Protein AF-A0A8T2J102-F1 (afdb_monomer_lite)

Secondary structure (DSSP, 8-state):
--HHHHTSSGGG------------TT--EEE-S-----SSTTSSSEEEEEEEEESSSEEESS--EEEEEEEESS---SS----

InterPro domains:
  IPR028996 Ganglioside GM2 activator [PTHR17357] (26-83)
  IPR036846 GM2-AP, lipid-recognition domain superfamily [G3DSA:2.70.220.10] (30-83)
  IPR036846 GM2-AP, lipid-recognition domain superfamily [SSF63707] (32-82)

pLDDT: mean 78.6, std 18.69, range [46.22, 97.81]

Sequence (83 aa):
MVHLCYLLTFAVLGHIASARVPFTIGEFLSVNGFSWSNCDGESLPGKIKSLSISPDPISIPGPLTASAVLETSVALTSPVTVR

Structure (mmCIF, N/CA/C/O backbone):
data_AF-A0A8T2J102-F1
#
_entry.id   AF-A0A8T2J102-F1
#
loop_
_atom_site.group_PDB
_atom_site.id
_atom_site.type_symbol
_atom_site.label_atom_id
_atom_site.label_alt_id
_atom_site.label_comp_id
_atom_site.label_asym_id
_atom_site.label_entity_id
_atom_site.label_seq_id
_atom_site.pdbx_PDB_ins_code
_atom_site.Cartn_x
_atom_site.Cartn_y
_atom_site.Cartn_z
_atom_site.occupancy
_atom_site.B_iso_or_equiv
_atom_site.auth_seq_id
_atom_site.auth_comp_id
_atom_site.auth_asym_id
_atom_site.auth_atom_id
_atom_site.pdbx_PDB_model_num
ATOM 1 N N . MET A 1 1 ? 41.056 46.651 -33.497 1.00 60.28 1 MET A N 1
ATOM 2 C CA . MET A 1 1 ? 41.156 45.315 -32.866 1.00 60.28 1 MET A CA 1
ATOM 3 C C . MET A 1 1 ? 40.047 45.132 -31.820 1.00 60.28 1 MET A C 1
ATOM 5 O O . MET A 1 1 ? 40.332 44.935 -30.656 1.00 60.28 1 MET A O 1
ATOM 9 N N . VAL A 1 2 ? 38.772 45.270 -32.210 1.00 50.12 2 VAL A N 1
ATOM 10 C CA . VAL A 1 2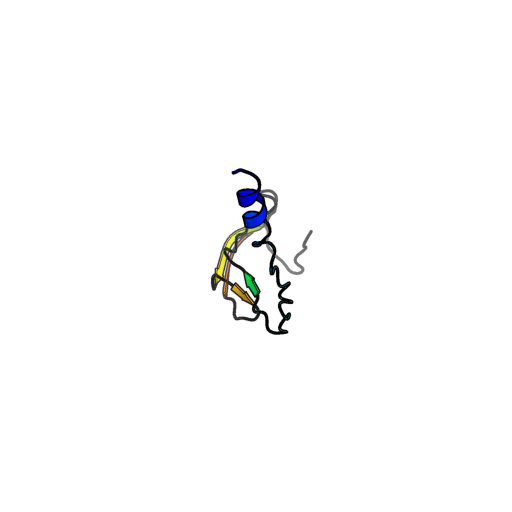 ? 37.614 45.048 -31.304 1.00 50.12 2 VAL A CA 1
ATOM 11 C C . VAL A 1 2 ? 36.424 44.473 -32.087 1.00 50.12 2 VAL A C 1
ATOM 13 O O . VAL A 1 2 ? 35.717 43.605 -31.599 1.00 50.12 2 VAL A O 1
ATOM 16 N N . HIS A 1 3 ? 36.274 44.855 -33.362 1.00 46.69 3 HIS A N 1
ATOM 17 C CA . HIS A 1 3 ? 35.254 44.305 -34.269 1.00 46.69 3 HIS A CA 1
ATOM 18 C C . HIS A 1 3 ? 35.474 42.839 -34.680 1.00 46.69 3 HIS A C 1
ATOM 20 O O . HIS A 1 3 ? 34.509 42.139 -34.961 1.00 46.69 3 HIS A O 1
ATOM 26 N N . LEU A 1 4 ? 36.719 42.347 -34.680 1.00 49.28 4 LEU A N 1
ATOM 27 C CA . LEU A 1 4 ? 37.015 40.963 -35.076 1.00 49.28 4 LEU A CA 1
ATOM 28 C C . LEU A 1 4 ? 36.617 39.938 -33.992 1.00 49.28 4 LEU A C 1
ATOM 30 O O . LEU A 1 4 ? 36.399 38.776 -34.303 1.00 49.28 4 LEU A O 1
ATOM 34 N N . CYS A 1 5 ? 36.469 40.375 -32.733 1.00 48.56 5 CYS A N 1
ATOM 35 C CA . CYS A 1 5 ? 36.050 39.514 -31.620 1.00 48.56 5 CYS A CA 1
ATOM 36 C C . CYS A 1 5 ? 34.532 39.262 -31.621 1.00 48.56 5 CYS A C 1
ATOM 38 O O . CYS A 1 5 ? 34.081 38.186 -31.246 1.00 48.56 5 CYS A O 1
ATOM 40 N N . TYR A 1 6 ? 33.743 40.240 -32.083 1.00 46.34 6 TYR A N 1
ATOM 41 C CA . TYR A 1 6 ? 32.277 40.170 -32.072 1.00 46.34 6 TYR A CA 1
ATOM 42 C C . TYR A 1 6 ? 31.714 39.207 -33.125 1.00 46.34 6 TYR A C 1
ATOM 44 O O . TYR A 1 6 ? 30.623 38.681 -32.964 1.00 46.34 6 TYR A O 1
ATOM 52 N N . LEU A 1 7 ? 32.457 38.935 -34.201 1.00 49.28 7 LEU A N 1
ATOM 53 C CA . LEU A 1 7 ? 32.008 38.016 -35.252 1.00 49.28 7 LEU A CA 1
ATOM 54 C C . LEU A 1 7 ? 32.256 36.539 -34.907 1.00 49.28 7 LEU A C 1
ATOM 56 O O . LEU A 1 7 ? 31.591 35.670 -35.463 1.00 49.28 7 LEU A O 1
ATOM 60 N N . LEU A 1 8 ? 33.151 36.241 -33.957 1.00 49.84 8 LEU A N 1
ATOM 61 C CA . LEU A 1 8 ? 33.414 34.868 -33.506 1.00 49.84 8 LEU A CA 1
ATOM 62 C C . LEU A 1 8 ? 32.367 34.348 -32.507 1.00 49.84 8 LEU A C 1
ATOM 64 O O . LEU A 1 8 ? 32.306 33.144 -32.273 1.00 49.84 8 LEU A O 1
ATOM 68 N N . THR A 1 9 ? 31.511 35.212 -31.953 1.00 49.81 9 THR A N 1
ATOM 69 C CA . THR A 1 9 ? 30.448 34.798 -31.022 1.00 49.81 9 THR A CA 1
ATOM 70 C C . THR A 1 9 ? 29.156 34.365 -31.721 1.00 49.81 9 THR A C 1
ATOM 72 O O . THR A 1 9 ? 28.396 33.594 -31.143 1.00 49.81 9 THR A O 1
ATOM 75 N N . PHE A 1 10 ? 28.904 34.773 -32.972 1.00 48.59 10 PHE A N 1
ATOM 76 C CA . PHE A 1 10 ? 27.676 34.388 -33.694 1.00 48.59 10 PHE A CA 1
ATOM 77 C C . PHE A 1 10 ? 27.742 33.020 -34.381 1.00 48.59 10 PHE A C 1
ATOM 79 O O . PHE A 1 10 ? 26.706 32.485 -34.767 1.00 48.59 10 PHE A O 1
ATOM 86 N N . ALA A 1 11 ? 28.923 32.409 -34.498 1.00 47.94 11 ALA A N 1
ATOM 87 C CA . ALA A 1 11 ? 29.058 31.076 -35.091 1.00 47.94 11 ALA A CA 1
ATOM 88 C C . ALA A 1 11 ? 28.661 29.927 -34.136 1.00 47.94 11 ALA A C 1
ATOM 90 O O . ALA A 1 11 ? 28.642 28.773 -34.553 1.00 47.94 11 ALA A O 1
ATOM 91 N N . VAL A 1 12 ? 28.299 30.226 -32.880 1.00 52.28 12 VAL A N 1
ATOM 92 C CA . VAL A 1 12 ? 27.789 29.248 -31.894 1.00 52.28 12 VAL A CA 1
ATOM 93 C C . VAL A 1 12 ? 26.274 29.426 -31.678 1.00 52.28 12 VAL A C 1
ATOM 95 O O . VAL A 1 12 ? 25.745 29.242 -30.592 1.00 52.28 12 VAL A O 1
ATOM 98 N N . LEU A 1 13 ? 25.532 29.799 -32.722 1.00 54.00 13 LEU A N 1
ATOM 99 C CA . LEU A 1 13 ? 24.071 29.623 -32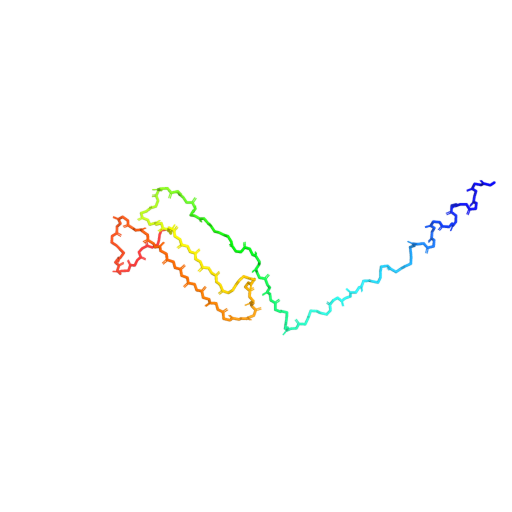.772 1.00 54.00 13 LEU A CA 1
ATOM 100 C C . LEU A 1 13 ? 23.680 28.769 -33.986 1.00 54.00 13 LEU A C 1
ATOM 102 O O . LEU A 1 13 ? 22.787 29.096 -34.760 1.00 54.00 13 LEU A O 1
ATOM 106 N N . GLY A 1 14 ? 24.376 27.651 -34.168 1.00 52.97 14 GLY A N 1
ATOM 107 C CA . GLY A 1 14 ? 24.000 26.612 -35.117 1.00 52.97 14 GLY A CA 1
ATOM 108 C C . GLY A 1 14 ? 23.662 25.335 -34.364 1.00 52.97 14 GLY A C 1
ATOM 109 O O . GLY A 1 14 ? 24.545 24.745 -33.756 1.00 52.97 14 GLY A O 1
ATOM 110 N N . HIS A 1 15 ? 22.404 24.900 -34.465 1.00 46.22 15 HIS A N 1
ATOM 111 C CA . HIS A 1 15 ? 21.880 23.591 -34.048 1.00 46.22 15 HIS A CA 1
ATOM 112 C C . HIS A 1 15 ? 21.421 23.447 -32.588 1.00 46.22 15 HIS A C 1
ATOM 114 O O . HIS A 1 15 ? 21.913 22.603 -31.847 1.00 46.22 15 HIS A O 1
ATOM 120 N N . ILE A 1 16 ? 20.317 24.112 -32.229 1.00 53.75 16 ILE A N 1
ATOM 121 C CA . ILE A 1 16 ? 19.299 23.384 -31.456 1.00 53.75 16 ILE A CA 1
ATOM 122 C C . ILE A 1 16 ? 18.468 22.625 -32.487 1.00 53.75 16 ILE A C 1
ATOM 124 O O . ILE A 1 16 ? 17.444 23.102 -32.975 1.00 53.75 16 ILE A O 1
ATOM 128 N N . ALA A 1 17 ? 18.961 21.455 -32.893 1.00 54.19 17 ALA A N 1
ATOM 129 C CA . ALA A 1 17 ? 18.085 20.477 -33.508 1.00 54.19 17 ALA A CA 1
ATOM 130 C C . ALA A 1 17 ? 17.039 20.135 -32.443 1.00 54.19 17 ALA A C 1
ATOM 132 O O . ALA A 1 17 ? 17.361 19.535 -31.419 1.00 54.19 17 ALA A O 1
ATOM 133 N N . SER A 1 18 ? 15.800 20.581 -32.650 1.00 58.25 18 SER A N 1
ATOM 134 C CA . SER A 1 18 ? 14.658 20.056 -31.915 1.00 58.25 18 SER A CA 1
ATOM 135 C C . SER A 1 18 ? 14.571 18.577 -32.271 1.00 58.25 18 SER A C 1
ATOM 137 O O . SER A 1 18 ? 14.009 18.193 -33.299 1.00 58.25 18 SER A O 1
ATOM 139 N N . ALA A 1 19 ? 15.225 17.743 -31.465 1.00 58.28 19 ALA A N 1
ATOM 140 C CA . ALA A 1 19 ? 15.008 16.318 -31.499 1.00 58.28 19 ALA A CA 1
ATOM 141 C C . ALA A 1 19 ? 13.544 16.128 -31.109 1.00 58.28 19 ALA A C 1
ATOM 143 O O . ALA A 1 19 ? 13.169 16.275 -29.946 1.00 58.28 19 ALA A O 1
ATOM 144 N N . ARG A 1 20 ? 12.690 15.851 -32.098 1.00 60.38 20 ARG A N 1
ATOM 145 C CA . ARG A 1 20 ? 11.417 15.195 -31.822 1.00 60.38 20 ARG A CA 1
ATOM 146 C C . ARG A 1 20 ? 11.802 13.862 -31.204 1.00 60.38 20 ARG A C 1
ATOM 148 O O . ARG A 1 20 ? 12.216 12.969 -31.934 1.00 60.38 20 ARG A O 1
ATOM 155 N N . VAL A 1 21 ? 11.753 13.768 -29.878 1.00 60.47 21 VAL A N 1
ATOM 156 C CA . VAL A 1 21 ? 11.853 12.485 -29.191 1.00 60.47 21 VAL A CA 1
ATOM 157 C C . VAL A 1 21 ? 10.621 11.711 -29.650 1.00 60.47 21 VAL A C 1
ATOM 159 O O . VAL A 1 21 ? 9.503 12.154 -29.372 1.00 60.47 21 VAL A O 1
ATOM 162 N N . PRO A 1 22 ? 10.770 10.642 -30.448 1.00 59.75 22 PRO A N 1
ATOM 163 C CA . PRO A 1 22 ? 9.629 9.813 -30.775 1.00 59.75 22 PRO A CA 1
ATOM 164 C C . PRO A 1 22 ? 9.113 9.240 -29.454 1.00 59.75 22 PRO A C 1
ATOM 166 O O . PRO A 1 22 ? 9.846 8.536 -28.765 1.00 59.75 22 PRO A O 1
ATOM 169 N N . PHE A 1 23 ? 7.875 9.576 -29.088 1.00 55.41 23 PHE A N 1
ATOM 170 C CA . PHE A 1 23 ? 7.167 8.907 -28.002 1.00 55.41 23 PHE A CA 1
ATOM 171 C C . PHE A 1 23 ? 6.964 7.455 -28.441 1.00 55.41 23 PHE A C 1
ATOM 173 O O . PHE A 1 23 ? 6.080 7.142 -29.243 1.00 55.41 23 PHE A O 1
ATOM 180 N N . THR A 1 24 ? 7.876 6.580 -28.027 1.00 58.19 24 THR A N 1
ATOM 181 C CA . THR A 1 24 ? 7.761 5.147 -28.251 1.00 58.19 24 THR A CA 1
ATOM 182 C C . THR A 1 24 ? 6.647 4.636 -27.344 1.00 58.19 24 THR A C 1
ATOM 184 O O . THR A 1 24 ? 6.618 4.917 -26.151 1.00 58.19 24 THR A O 1
ATOM 187 N N . ILE A 1 25 ? 5.713 3.863 -27.903 1.00 58.69 25 ILE A N 1
ATOM 188 C CA . ILE A 1 25 ? 4.584 3.229 -27.192 1.00 58.69 25 ILE A CA 1
ATOM 189 C C . ILE A 1 25 ? 5.093 2.037 -26.341 1.00 58.69 25 ILE A C 1
ATOM 191 O O . ILE A 1 25 ? 4.571 0.928 -26.383 1.00 58.69 25 ILE A O 1
ATOM 195 N N . GLY A 1 26 ? 6.188 2.255 -25.617 1.00 56.19 26 GLY A N 1
ATOM 196 C CA . GLY A 1 26 ? 6.927 1.296 -24.801 1.00 56.19 26 GLY A CA 1
ATOM 197 C C . GLY A 1 26 ? 7.847 2.004 -23.804 1.00 56.19 26 GLY A C 1
ATOM 198 O O . GLY A 1 26 ? 8.872 1.451 -23.413 1.00 56.19 26 GLY A O 1
ATOM 199 N N . GLU A 1 27 ? 7.524 3.249 -23.446 1.00 59.09 27 GLU A N 1
ATOM 200 C CA . GLU A 1 27 ? 8.242 3.998 -22.424 1.00 59.09 27 GLU A CA 1
ATOM 201 C C . GLU A 1 27 ? 7.972 3.350 -21.061 1.00 59.09 27 GLU A C 1
ATOM 203 O O . GLU A 1 27 ? 6.865 3.409 -20.525 1.00 59.09 27 GLU A O 1
ATOM 208 N N . PHE A 1 28 ? 8.987 2.671 -20.530 1.00 76.75 28 PHE A N 1
ATOM 209 C CA . PHE A 1 28 ? 8.978 2.197 -19.154 1.00 76.75 28 PHE A CA 1
ATOM 210 C C . PHE A 1 28 ? 9.035 3.417 -18.236 1.00 76.75 28 PHE A C 1
ATOM 212 O O . PHE A 1 28 ? 10.030 4.145 -18.231 1.00 76.75 28 PHE A O 1
ATOM 219 N N . LEU A 1 29 ? 7.976 3.645 -17.458 1.00 89.62 29 LEU A N 1
ATOM 220 C CA . LEU A 1 29 ? 7.984 4.687 -16.437 1.00 89.62 29 LEU A CA 1
ATOM 221 C C . LEU A 1 29 ? 8.775 4.178 -15.233 1.00 89.62 29 LEU A C 1
ATOM 223 O O . LEU A 1 29 ? 8.547 3.066 -14.756 1.00 89.62 29 LEU A O 1
ATOM 227 N N . SER A 1 30 ? 9.689 5.008 -14.742 1.00 92.19 30 SER A N 1
ATOM 228 C CA . SER A 1 30 ? 10.487 4.739 -13.549 1.00 92.19 30 SER A CA 1
ATOM 229 C C . SER A 1 30 ? 10.058 5.693 -12.441 1.00 92.19 30 SER A C 1
ATOM 231 O O . SER A 1 30 ? 10.184 6.909 -12.597 1.00 92.19 30 SER A O 1
ATOM 233 N N . VAL A 1 31 ? 9.548 5.163 -11.330 1.00 93.44 31 VAL A N 1
ATOM 234 C CA . VAL A 1 31 ? 9.260 5.954 -10.125 1.00 93.44 31 VAL A CA 1
ATOM 235 C C . VAL A 1 31 ? 10.385 5.726 -9.129 1.00 93.44 31 VAL A C 1
ATOM 237 O O . VAL A 1 31 ? 10.577 4.613 -8.645 1.00 93.44 31 VAL A O 1
ATOM 240 N N . ASN A 1 32 ? 11.128 6.788 -8.832 1.00 94.12 32 ASN A N 1
ATOM 241 C CA . ASN A 1 32 ? 12.310 6.729 -7.980 1.00 94.12 32 ASN A CA 1
ATOM 242 C C . ASN A 1 32 ? 12.000 7.324 -6.608 1.00 94.12 32 ASN A C 1
ATOM 244 O O . ASN A 1 32 ? 11.313 8.347 -6.526 1.00 94.12 32 ASN A O 1
ATOM 248 N N . GLY A 1 33 ? 12.564 6.741 -5.550 1.00 93.44 33 GLY A N 1
ATOM 249 C CA . GLY A 1 33 ? 12.530 7.348 -4.219 1.00 93.44 33 GLY A CA 1
ATOM 250 C C . GLY A 1 33 ? 11.115 7.462 -3.658 1.00 93.44 33 GLY A C 1
ATOM 251 O O . GLY A 1 33 ? 10.744 8.505 -3.116 1.00 93.44 33 GLY A O 1
ATOM 252 N N . PHE A 1 34 ? 10.318 6.400 -3.822 1.00 94.50 34 PHE A N 1
ATOM 253 C CA . PHE A 1 34 ? 8.964 6.336 -3.280 1.00 94.50 34 PHE A CA 1
ATOM 254 C C . PHE A 1 34 ? 8.967 6.699 -1.791 1.00 94.50 34 PHE A C 1
ATOM 256 O O . PHE A 1 34 ? 9.651 6.078 -0.976 1.00 94.50 34 PHE A O 1
ATOM 263 N N . SER A 1 35 ? 8.175 7.710 -1.446 1.00 95.12 35 SER A N 1
ATOM 264 C CA . SER A 1 35 ? 8.030 8.212 -0.088 1.00 95.12 35 SER A CA 1
ATOM 265 C C . SER A 1 35 ? 6.566 8.516 0.185 1.00 95.12 35 SER A C 1
ATOM 267 O O . SER A 1 35 ? 5.814 8.892 -0.716 1.00 95.12 35 SER A O 1
ATOM 269 N N . TRP A 1 36 ? 6.154 8.320 1.431 1.00 95.19 36 TRP A N 1
ATOM 270 C CA . TRP A 1 36 ? 4.770 8.450 1.858 1.00 95.19 36 TRP A CA 1
ATOM 271 C C . TRP A 1 36 ? 4.707 8.876 3.328 1.00 95.19 36 TRP A C 1
ATOM 273 O O . TRP A 1 36 ? 5.654 8.691 4.096 1.00 95.19 36 TRP A O 1
ATOM 283 N N . SER A 1 37 ? 3.568 9.433 3.726 1.00 93.88 37 SER A N 1
ATOM 284 C CA . SER A 1 37 ? 3.252 9.780 5.110 1.00 93.88 37 SER A CA 1
ATOM 285 C C . SER A 1 37 ? 1.736 9.759 5.325 1.00 93.88 37 SER A C 1
ATOM 287 O O . SER A 1 37 ? 0.960 9.791 4.371 1.00 93.88 37 SER A O 1
ATOM 289 N N . ASN A 1 38 ? 1.296 9.673 6.584 1.00 91.62 38 ASN A N 1
ATOM 290 C CA . ASN A 1 38 ? -0.126 9.791 6.922 1.00 91.62 38 ASN A CA 1
ATOM 291 C C . ASN A 1 38 ? -0.578 11.263 6.802 1.00 91.62 38 ASN A C 1
ATOM 293 O O . ASN A 1 38 ? 0.146 12.150 7.253 1.00 91.62 38 ASN A O 1
ATOM 297 N N . CYS A 1 39 ? -1.772 11.517 6.250 1.00 86.88 39 CYS A N 1
ATOM 298 C CA . CYS A 1 39 ? -2.291 12.874 6.013 1.00 86.88 39 CYS A CA 1
ATOM 299 C C . CYS A 1 39 ? -2.619 13.644 7.307 1.00 86.88 39 CYS A C 1
ATOM 301 O O . CYS A 1 39 ? -2.180 14.779 7.463 1.00 86.88 39 CYS A O 1
ATOM 303 N N . ASP A 1 40 ? -3.336 13.016 8.249 1.00 79.19 40 ASP A N 1
ATOM 304 C CA . ASP A 1 40 ? -4.009 13.733 9.350 1.00 79.19 40 ASP A CA 1
ATOM 305 C C . ASP A 1 40 ? -3.489 13.385 10.761 1.00 79.19 40 ASP A C 1
ATOM 307 O O . ASP A 1 40 ? -4.217 13.466 11.760 1.00 79.19 40 ASP A O 1
ATOM 311 N N . GLY A 1 41 ? -2.218 12.983 10.868 1.00 73.88 41 GLY A N 1
ATOM 312 C CA . GLY A 1 41 ? -1.557 12.722 12.151 1.00 73.88 41 GLY A CA 1
ATOM 313 C C . GLY A 1 41 ? -2.300 11.693 13.014 1.00 73.88 41 GLY A C 1
ATOM 314 O O . GLY A 1 41 ? -2.465 10.543 12.612 1.00 73.88 41 GLY A O 1
ATOM 315 N N . GLU A 1 42 ? -2.711 12.086 14.226 1.00 72.31 42 GLU A N 1
ATOM 316 C CA . GLU A 1 42 ? -3.423 11.252 15.222 1.00 72.31 42 GLU A CA 1
ATOM 317 C C . GLU A 1 42 ? -4.959 11.326 15.143 1.00 72.31 42 GLU A C 1
ATOM 319 O O . GLU A 1 42 ? -5.638 10.700 15.951 1.00 72.31 42 GLU A O 1
ATOM 324 N N . SER A 1 43 ? -5.527 12.099 14.214 1.00 82.00 43 SER A N 1
ATOM 325 C CA . SER A 1 43 ? -6.973 12.381 14.218 1.00 82.00 43 SER A CA 1
ATOM 326 C C . SER A 1 43 ? -7.839 11.253 13.643 1.00 82.00 43 SER A C 1
ATOM 328 O O . SER A 1 43 ? -9.023 11.156 13.971 1.00 82.00 43 SER A O 1
ATOM 330 N N . LEU A 1 44 ? -7.259 10.382 12.812 1.00 86.12 44 LEU A N 1
ATOM 331 C CA . LEU A 1 44 ? -7.952 9.240 12.223 1.00 86.12 44 LEU A CA 1
ATOM 332 C C . LEU A 1 44 ? -7.806 7.989 13.100 1.00 86.12 44 LEU A C 1
ATOM 334 O O . LEU A 1 44 ? -6.747 7.759 13.687 1.00 86.12 44 LEU A O 1
ATOM 338 N N . PRO A 1 45 ? -8.832 7.120 13.145 1.00 89.31 45 PRO A N 1
ATOM 339 C CA . PRO A 1 45 ? -8.806 5.906 13.958 1.00 89.31 45 PRO A CA 1
ATOM 340 C C . PRO A 1 45 ? -7.891 4.811 13.385 1.00 89.31 45 PRO A C 1
ATOM 342 O O . PRO A 1 45 ? -7.788 3.737 13.971 1.00 89.31 45 PRO A O 1
ATOM 345 N N . GLY A 1 46 ? -7.254 5.045 12.235 1.00 90.31 46 GLY A N 1
ATOM 346 C CA . GLY A 1 46 ? -6.359 4.106 11.572 1.00 90.31 46 GLY A CA 1
ATOM 347 C C . GLY A 1 46 ? -5.103 4.796 11.056 1.00 90.31 46 GLY A C 1
ATOM 348 O O . GLY A 1 46 ? -5.163 5.926 10.573 1.00 90.31 46 GLY A O 1
ATOM 349 N N . LYS A 1 47 ? -3.967 4.106 11.163 1.00 91.50 47 LYS A N 1
ATOM 350 C CA . LYS A 1 47 ? -2.638 4.593 10.783 1.00 91.50 47 LYS A CA 1
ATOM 351 C C . LYS A 1 47 ? -1.852 3.506 10.082 1.00 91.50 47 LYS A C 1
ATOM 353 O O . LYS A 1 47 ? -1.852 2.353 10.514 1.00 91.50 47 LYS A O 1
ATOM 358 N N . ILE A 1 48 ? -1.084 3.899 9.077 1.00 94.44 48 ILE A N 1
ATOM 359 C CA . ILE A 1 48 ? -0.018 3.050 8.554 1.00 94.44 48 ILE A CA 1
ATOM 360 C C . ILE A 1 48 ? 1.234 3.346 9.388 1.00 94.44 48 ILE A C 1
ATOM 362 O O . ILE A 1 48 ? 1.653 4.501 9.504 1.00 94.44 48 ILE A O 1
ATOM 366 N N . LYS A 1 49 ? 1.805 2.314 10.012 1.00 95.12 49 LYS A N 1
ATOM 367 C CA . LYS A 1 49 ? 3.046 2.399 10.802 1.00 95.12 49 LYS A CA 1
ATOM 368 C C . LYS A 1 49 ? 4.274 2.196 9.931 1.00 95.12 49 LYS A C 1
ATOM 370 O O . LYS A 1 49 ? 5.285 2.861 10.123 1.00 95.12 49 LYS A O 1
ATOM 375 N N . SER A 1 50 ? 4.176 1.288 8.967 1.00 96.69 50 SER A N 1
ATOM 376 C CA . SER A 1 50 ? 5.194 1.086 7.945 1.00 96.69 50 SER A CA 1
ATOM 377 C C . SER A 1 50 ? 4.541 0.661 6.635 1.00 96.69 50 SER A C 1
ATOM 379 O O . SER A 1 50 ? 3.538 -0.048 6.628 1.00 96.69 50 SER A O 1
ATOM 381 N N . LEU A 1 51 ? 5.115 1.113 5.526 1.00 97.38 51 LEU A N 1
ATOM 382 C CA . LEU A 1 51 ? 4.789 0.673 4.177 1.00 97.38 51 LEU A CA 1
ATOM 383 C C . LEU A 1 51 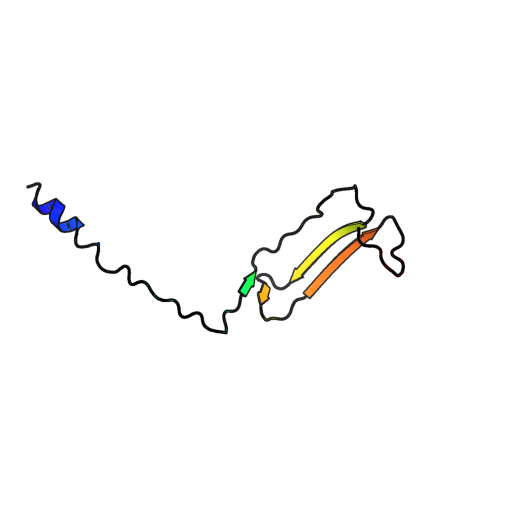? 6.100 0.654 3.396 1.00 97.38 51 LEU A C 1
ATOM 385 O O . LEU A 1 51 ? 6.850 1.632 3.406 1.00 97.38 51 LEU A O 1
ATOM 389 N N . SER A 1 52 ? 6.379 -0.483 2.772 1.00 96.31 52 SER A N 1
ATOM 390 C CA . SER A 1 52 ? 7.562 -0.728 1.956 1.00 96.31 52 SER A CA 1
ATOM 391 C C . SER A 1 52 ? 7.118 -1.189 0.577 1.00 96.31 52 SER A C 1
ATOM 393 O O . SER A 1 52 ? 6.267 -2.074 0.464 1.00 96.31 52 SER A O 1
ATOM 395 N N . ILE A 1 53 ? 7.701 -0.572 -0.448 1.00 97.19 53 ILE A N 1
ATOM 396 C CA . ILE A 1 53 ? 7.490 -0.899 -1.854 1.00 97.19 53 ILE A CA 1
ATOM 397 C C . ILE A 1 53 ? 8.844 -1.266 -2.465 1.00 97.19 53 ILE A C 1
ATOM 399 O O . ILE A 1 53 ? 9.844 -0.604 -2.193 1.00 97.19 53 ILE A O 1
ATOM 403 N N . SER A 1 54 ? 8.875 -2.328 -3.267 1.00 96.75 54 SER A N 1
ATOM 404 C CA . SER A 1 54 ? 10.067 -2.812 -3.970 1.00 96.75 54 SER A CA 1
ATOM 405 C C . SER A 1 54 ? 9.684 -3.324 -5.367 1.00 96.75 54 SER A C 1
ATOM 407 O O . SER A 1 54 ? 8.598 -3.899 -5.508 1.00 96.75 54 SER A O 1
ATOM 409 N N . PRO A 1 55 ? 10.538 -3.167 -6.395 1.00 95.44 55 PRO A N 1
ATOM 410 C CA . PRO A 1 55 ? 11.888 -2.586 -6.357 1.00 95.44 55 PRO A CA 1
ATOM 411 C C . PRO A 1 55 ? 11.898 -1.049 -6.334 1.00 95.44 55 PRO A C 1
ATOM 413 O O . PRO A 1 55 ? 10.916 -0.420 -6.708 1.00 95.44 55 PRO A O 1
ATOM 416 N N . ASP A 1 56 ? 13.021 -0.458 -5.917 1.00 93.69 56 ASP A N 1
ATOM 417 C CA . ASP A 1 56 ? 13.348 0.957 -6.141 1.00 93.69 56 ASP A CA 1
ATOM 418 C C . ASP A 1 56 ? 14.548 1.019 -7.110 1.00 93.69 56 ASP A C 1
ATOM 420 O O . ASP A 1 56 ? 15.601 0.454 -6.795 1.00 93.69 56 ASP A O 1
ATO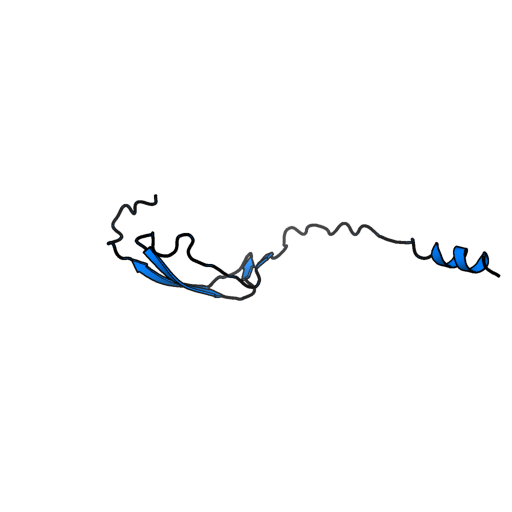M 424 N N . PRO A 1 57 ? 14.406 1.628 -8.300 1.00 93.25 57 PRO A N 1
ATOM 425 C CA . PRO A 1 57 ? 13.211 2.308 -8.789 1.00 93.25 57 PRO A CA 1
ATOM 426 C C . PRO A 1 57 ? 12.095 1.357 -9.250 1.00 93.25 57 PRO A C 1
ATOM 428 O O . PRO A 1 57 ? 12.341 0.262 -9.762 1.00 93.25 57 PRO A O 1
ATOM 431 N N . ILE A 1 58 ? 10.848 1.802 -9.103 1.00 94.94 58 ILE A N 1
ATOM 432 C CA . ILE A 1 58 ? 9.656 1.068 -9.538 1.00 94.94 58 ILE A CA 1
ATOM 433 C C . ILE A 1 58 ? 9.532 1.187 -11.055 1.00 94.94 58 ILE A C 1
ATOM 435 O O . ILE A 1 58 ? 9.405 2.291 -11.580 1.00 94.94 58 ILE A O 1
ATOM 439 N N . SER A 1 59 ? 9.510 0.052 -11.752 1.00 92.88 59 SER A N 1
ATOM 440 C CA . SER A 1 59 ? 9.297 -0.004 -13.203 1.00 92.88 59 SER A CA 1
ATOM 441 C C . SER A 1 59 ? 7.826 -0.239 -13.538 1.00 92.88 59 SER A C 1
ATOM 443 O O . SER A 1 59 ? 7.212 -1.171 -13.016 1.00 92.88 59 SER A O 1
ATOM 445 N N . ILE A 1 60 ? 7.267 0.571 -14.438 1.00 92.12 60 ILE A N 1
ATOM 446 C CA . ILE A 1 60 ? 5.902 0.417 -14.948 1.00 92.12 60 ILE A CA 1
ATOM 447 C C . ILE A 1 60 ? 5.951 0.295 -16.480 1.00 92.12 60 ILE A C 1
ATOM 449 O O . ILE A 1 60 ? 6.429 1.217 -17.141 1.00 92.12 60 ILE A O 1
ATOM 453 N N . PRO A 1 61 ? 5.423 -0.799 -17.058 1.00 92.12 61 PRO A N 1
ATOM 454 C CA . PRO A 1 61 ? 4.857 -1.962 -16.372 1.00 92.12 61 PRO A CA 1
ATOM 455 C C . PRO A 1 61 ? 5.944 -2.823 -15.703 1.00 92.12 61 PRO A C 1
ATOM 457 O O . PRO A 1 61 ? 7.087 -2.865 -16.153 1.00 92.12 61 PRO A O 1
ATOM 460 N N . GLY A 1 62 ? 5.580 -3.547 -14.646 1.00 91.31 62 GLY A N 1
ATOM 461 C CA . GLY A 1 62 ? 6.505 -4.426 -13.934 1.00 91.31 62 GLY A CA 1
ATOM 462 C C . GLY A 1 62 ? 5.902 -5.007 -12.653 1.00 91.31 62 GLY A C 1
ATOM 463 O O . GLY A 1 62 ? 4.859 -4.535 -12.193 1.00 91.31 62 GLY A O 1
ATOM 464 N N . PRO A 1 63 ? 6.515 -6.060 -12.087 1.00 94.31 63 PRO A N 1
ATOM 465 C CA . PRO A 1 63 ? 6.098 -6.608 -10.805 1.00 94.31 63 PRO A CA 1
ATOM 466 C C . PRO A 1 63 ? 6.409 -5.633 -9.665 1.00 94.31 63 PRO A C 1
ATOM 468 O O . PRO A 1 63 ? 7.422 -4.934 -9.681 1.00 94.31 63 PRO A O 1
ATOM 471 N N . LEU A 1 64 ? 5.551 -5.647 -8.645 1.00 95.94 64 LEU A N 1
ATOM 472 C CA . LEU A 1 64 ? 5.696 -4.848 -7.435 1.00 95.94 64 LEU A CA 1
ATOM 473 C C . LEU A 1 64 ? 5.461 -5.712 -6.200 1.00 95.94 64 LEU A C 1
ATOM 475 O O . LEU A 1 64 ? 4.512 -6.494 -6.150 1.00 95.94 64 LEU A O 1
ATOM 479 N N . THR A 1 65 ? 6.311 -5.535 -5.192 1.00 97.56 65 THR A N 1
ATOM 480 C CA . THR A 1 65 ? 6.113 -6.077 -3.846 1.00 97.56 65 THR A CA 1
ATOM 481 C C . THR A 1 65 ? 5.715 -4.942 -2.919 1.00 97.56 65 THR A C 1
ATOM 483 O O . THR A 1 65 ? 6.433 -3.947 -2.826 1.00 97.56 65 THR A O 1
ATOM 486 N N . ALA A 1 66 ? 4.594 -5.108 -2.220 1.00 97.00 66 ALA A N 1
ATOM 487 C CA . ALA A 1 66 ? 4.114 -4.168 -1.221 1.00 97.00 66 ALA A CA 1
ATOM 488 C C . ALA A 1 66 ? 3.908 -4.877 0.120 1.00 97.00 66 ALA A C 1
ATOM 490 O O . ALA A 1 66 ? 3.259 -5.922 0.182 1.00 97.00 66 ALA A O 1
ATOM 491 N N . SER A 1 67 ? 4.428 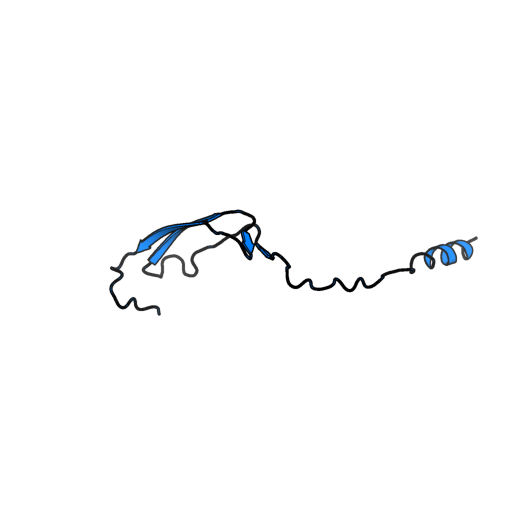-4.276 1.185 1.00 97.81 67 SER A N 1
ATOM 492 C CA . SER A 1 67 ? 4.275 -4.750 2.562 1.00 97.81 67 SER A CA 1
ATOM 493 C C . SER A 1 67 ? 3.865 -3.589 3.449 1.00 97.81 67 SER A C 1
ATOM 495 O O . SER A 1 67 ? 4.460 -2.517 3.353 1.00 97.81 67 SER A O 1
ATOM 497 N N . ALA A 1 68 ? 2.889 -3.798 4.331 1.00 97.19 68 ALA A N 1
ATOM 498 C CA . ALA A 1 68 ? 2.394 -2.755 5.221 1.00 97.19 68 ALA A CA 1
ATOM 499 C C . ALA A 1 68 ? 2.120 -3.283 6.634 1.00 97.19 68 ALA A C 1
ATOM 501 O O . ALA A 1 68 ? 1.670 -4.415 6.810 1.00 97.19 68 ALA A O 1
ATOM 502 N N . VAL A 1 69 ? 2.350 -2.430 7.631 1.00 97.31 69 VAL A N 1
ATOM 503 C CA . VAL A 1 69 ? 1.899 -2.615 9.014 1.00 97.31 69 VAL A CA 1
ATOM 504 C C . VAL A 1 69 ? 0.914 -1.503 9.335 1.00 97.31 69 VAL A C 1
ATOM 506 O O . VAL A 1 69 ? 1.233 -0.319 9.204 1.00 97.31 69 VAL A O 1
ATOM 509 N N . LEU A 1 70 ? -0.284 -1.895 9.755 1.00 93.75 70 LEU A N 1
ATOM 510 C CA . LEU A 1 70 ? -1.383 -0.991 10.060 1.00 93.75 70 LEU A CA 1
ATOM 511 C C . LEU A 1 70 ? -1.767 -1.111 11.534 1.00 93.75 70 LEU A C 1
ATOM 513 O O . LEU A 1 70 ? -1.695 -2.187 12.123 1.00 93.75 70 LEU A O 1
ATOM 517 N N . GLU A 1 71 ? -2.204 0.000 12.109 1.00 92.81 71 GLU A N 1
ATOM 518 C CA . GLU A 1 71 ? -2.765 0.076 13.453 1.00 92.81 71 GLU A CA 1
ATOM 519 C C . GLU A 1 71 ? -4.133 0.749 13.378 1.00 92.81 71 GLU A C 1
ATOM 521 O O . GLU A 1 71 ? -4.278 1.783 12.725 1.00 92.81 71 GLU A O 1
ATOM 526 N N . THR A 1 72 ? -5.133 0.176 14.048 1.00 92.75 72 THR A N 1
ATOM 527 C CA . THR A 1 72 ? -6.489 0.730 14.111 1.00 92.75 72 THR A CA 1
ATOM 528 C C . THR A 1 72 ? -7.016 0.701 15.540 1.00 92.75 72 THR A C 1
ATOM 530 O O . THR A 1 72 ? -6.911 -0.32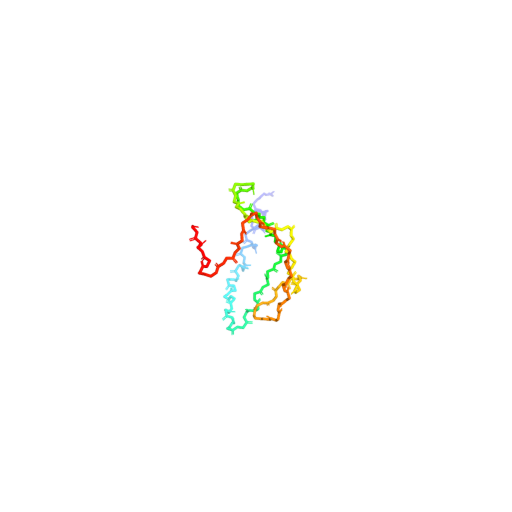1 16.214 1.00 92.75 72 THR A O 1
ATOM 533 N N . SER A 1 73 ? -7.629 1.794 15.990 1.00 91.69 73 SER A N 1
ATOM 534 C CA . SER A 1 73 ? -8.276 1.900 17.306 1.00 91.69 73 SER A CA 1
ATOM 535 C C . SER A 1 73 ? -9.731 1.420 17.312 1.00 91.69 73 SER A C 1
ATOM 537 O O . SER A 1 73 ? -10.319 1.237 18.376 1.00 91.69 73 SER A O 1
ATOM 539 N N . VAL A 1 74 ? -10.312 1.196 16.132 1.00 90.75 74 VAL A N 1
ATOM 540 C CA . VAL A 1 74 ? -11.667 0.665 15.946 1.00 90.75 74 VAL A CA 1
ATOM 541 C C . VAL A 1 74 ? -11.621 -0.602 15.102 1.00 90.75 74 VAL A C 1
ATOM 543 O O . VAL A 1 74 ? -10.736 -0.772 14.265 1.00 90.75 74 VAL A O 1
ATOM 546 N N . ALA A 1 75 ? -12.591 -1.491 15.303 1.00 91.62 75 ALA A N 1
ATOM 547 C CA . ALA A 1 75 ? -12.717 -2.688 14.485 1.00 91.62 75 ALA A CA 1
ATOM 548 C C . ALA A 1 75 ? -13.141 -2.320 13.054 1.00 91.62 75 ALA A C 1
ATOM 550 O O . ALA A 1 75 ? -14.187 -1.702 12.844 1.00 91.62 75 ALA A O 1
ATOM 551 N N . LEU A 1 76 ? -12.352 -2.744 12.065 1.00 91.31 76 LEU A N 1
ATOM 552 C CA . LEU A 1 76 ? -12.736 -2.672 10.658 1.00 91.31 76 LEU A CA 1
ATOM 553 C C . LEU A 1 76 ? -13.705 -3.820 10.356 1.00 91.31 76 LEU A C 1
ATOM 555 O O . LEU A 1 76 ? -13.310 -4.983 10.305 1.00 91.31 76 LEU A O 1
ATOM 559 N N . THR A 1 77 ? -14.984 -3.492 10.192 1.00 91.88 77 THR A N 1
ATOM 560 C CA . THR A 1 77 ? -16.053 -4.454 9.885 1.00 91.88 77 THR A CA 1
ATOM 561 C C . THR A 1 77 ? -16.657 -4.165 8.517 1.00 91.88 77 THR A C 1
ATOM 563 O O . THR A 1 77 ? -16.497 -3.070 7.984 1.00 91.88 77 THR A O 1
ATOM 566 N N . SER A 1 78 ? -17.310 -5.164 7.918 1.00 92.88 78 SER A N 1
ATOM 567 C CA . SER A 1 78 ? -17.979 -4.997 6.626 1.00 92.88 78 SER A CA 1
ATOM 568 C C . SER A 1 78 ? -19.379 -4.383 6.800 1.00 92.88 78 SER A C 1
ATOM 570 O O . SER A 1 78 ? -20.124 -4.862 7.658 1.00 92.88 78 SER A O 1
ATOM 572 N N . PRO A 1 79 ? -19.776 -3.401 5.968 1.00 91.94 79 PRO A N 1
ATOM 573 C CA . PRO A 1 79 ? -18.930 -2.675 5.018 1.00 91.94 79 PRO A CA 1
ATOM 574 C C . PRO A 1 79 ? -18.008 -1.679 5.740 1.00 91.94 79 PRO A C 1
ATOM 576 O O . PRO A 1 79 ? -18.414 -1.034 6.705 1.00 91.94 79 PRO A O 1
ATOM 579 N N . VAL A 1 80 ? -16.777 -1.515 5.245 1.00 89.12 80 VAL A N 1
ATOM 580 C CA . VAL A 1 80 ? -15.854 -0.512 5.795 1.00 89.12 80 VAL A CA 1
ATOM 581 C C . VAL A 1 80 ? -16.299 0.866 5.315 1.00 89.12 80 VAL A C 1
ATOM 583 O O . VAL A 1 80 ? -16.202 1.178 4.130 1.00 89.12 80 VAL A O 1
ATOM 586 N N . THR A 1 81 ? -16.783 1.699 6.233 1.00 79.31 81 THR A N 1
ATOM 587 C CA . THR A 1 81 ? -17.100 3.097 5.930 1.00 79.31 81 THR A CA 1
ATOM 588 C C . THR A 1 81 ? -15.808 3.881 5.724 1.00 79.31 81 THR A C 1
ATOM 590 O O . THR A 1 81 ? -15.041 4.079 6.664 1.00 79.31 81 THR A O 1
ATOM 593 N N . VAL A 1 82 ? -15.596 4.365 4.503 1.00 70.88 82 VAL A N 1
ATOM 594 C CA . VAL A 1 82 ? -14.614 5.408 4.191 1.00 70.88 82 VAL A CA 1
ATOM 595 C C . VAL A 1 82 ? -15.339 6.755 4.260 1.00 70.88 82 VAL A C 1
ATOM 597 O O . VAL A 1 82 ? -16.408 6.899 3.666 1.00 70.88 82 VAL A O 1
ATOM 600 N N . ARG A 1 83 ? -14.842 7.693 5.071 1.00 60.12 83 ARG A N 1
ATOM 601 C CA . ARG A 1 83 ? -15.357 9.071 5.115 1.00 60.12 83 ARG A CA 1
ATOM 602 C C . ARG A 1 83 ? -14.523 9.975 4.230 1.00 60.12 83 ARG A C 1
ATOM 604 O O . ARG A 1 83 ? -13.304 9.716 4.153 1.00 60.12 83 ARG A O 1
#

Radius of gyration: 26.8 Å; chains: 1; bounding box: 60×52×53 Å

Organism: NCBI:txid247094

Foldseek 3Di:
DPVVVVVVVVVPPPDPPPPPPPPPPDDWDWAADDDDADDPPPPAQKGWPDKDKDDGRDTVPDDIDIDTDMDGNDDQDPPGDDD